Protein AF-A0A0N8PPB8-F1 (afdb_monomer_lite)

Structure (mmCIF, N/CA/C/O backbone):
data_AF-A0A0N8PPB8-F1
#
_entry.id   AF-A0A0N8PPB8-F1
#
loop_
_atom_site.group_PDB
_atom_site.id
_atom_site.type_symbol
_atom_site.label_atom_id
_atom_site.label_alt_id
_atom_site.label_comp_id
_atom_site.label_asym_id
_atom_site.label_entity_id
_atom_site.label_seq_id
_atom_site.pdbx_PDB_ins_code
_atom_site.Cartn_x
_atom_site.Cartn_y
_atom_site.Cartn_z
_atom_site.occupancy
_atom_site.B_iso_or_equiv
_atom_site.auth_seq_id
_atom_site.auth_comp_id
_atom_site.auth_asym_id
_atom_site.auth_atom_id
_atom_site.pdbx_PDB_model_num
ATOM 1 N N . MET A 1 1 ? 44.616 8.184 -69.958 1.00 41.69 1 MET A N 1
ATOM 2 C CA . MET A 1 1 ? 44.014 9.017 -68.896 1.00 41.69 1 MET A CA 1
ATOM 3 C C . MET A 1 1 ? 42.645 9.457 -69.378 1.00 41.69 1 MET A C 1
ATOM 5 O O . MET A 1 1 ? 42.555 10.331 -70.224 1.00 41.69 1 MET A O 1
ATOM 9 N N . THR A 1 2 ? 41.592 8.763 -68.961 1.00 47.31 2 THR A N 1
ATOM 10 C CA . THR A 1 2 ? 40.220 9.039 -69.406 1.00 47.31 2 THR A CA 1
ATOM 11 C C . THR A 1 2 ? 39.613 10.075 -68.468 1.00 47.31 2 THR A C 1
ATOM 13 O O . THR A 1 2 ? 39.282 9.760 -67.325 1.00 47.31 2 THR A O 1
ATOM 16 N N . GLU A 1 3 ? 39.510 11.322 -68.929 1.00 50.44 3 GLU A N 1
ATOM 17 C CA . GLU A 1 3 ? 38.803 12.381 -68.212 1.00 50.44 3 GLU A CA 1
ATOM 18 C C . GLU A 1 3 ? 37.335 11.981 -68.038 1.00 50.44 3 GLU A C 1
ATOM 20 O O . GLU A 1 3 ? 36.554 11.904 -68.989 1.00 50.44 3 GLU A O 1
ATOM 25 N N . VAL A 1 4 ? 36.954 11.678 -66.797 1.00 53.47 4 VAL A N 1
ATOM 26 C CA . VAL A 1 4 ? 35.558 11.433 -66.443 1.00 53.47 4 VAL A CA 1
ATOM 27 C C . VAL A 1 4 ? 34.839 12.771 -66.551 1.00 53.47 4 VAL A C 1
ATOM 29 O O . VAL A 1 4 ? 34.958 13.623 -65.672 1.00 53.47 4 VAL A O 1
ATOM 32 N N . SER A 1 5 ? 34.118 12.953 -67.654 1.00 53.16 5 SER A N 1
ATOM 33 C CA . SER A 1 5 ? 33.378 14.170 -67.969 1.00 53.16 5 SER A CA 1
ATOM 34 C C . SER A 1 5 ? 32.535 14.642 -66.767 1.00 53.16 5 SER A C 1
ATOM 36 O O . SER A 1 5 ? 31.771 13.853 -66.194 1.00 53.16 5 SER A O 1
ATOM 38 N N . PRO A 1 6 ? 32.643 15.925 -66.365 1.00 56.22 6 PRO A N 1
ATOM 39 C CA . PRO A 1 6 ? 32.133 16.430 -65.085 1.00 56.22 6 PRO A CA 1
ATOM 40 C C . PRO A 1 6 ? 30.621 16.230 -64.903 1.00 56.22 6 PRO A C 1
ATOM 42 O O . PRO A 1 6 ? 30.165 16.026 -63.781 1.00 56.22 6 PRO A O 1
ATOM 45 N N . LYS A 1 7 ? 29.853 16.169 -66.003 1.00 53.59 7 LYS A N 1
ATOM 46 C CA . LYS A 1 7 ? 28.409 15.875 -66.001 1.00 53.59 7 LYS A CA 1
ATOM 47 C C . LYS A 1 7 ? 28.055 14.475 -65.478 1.00 53.59 7 LYS A C 1
ATOM 49 O O . LYS A 1 7 ? 27.037 14.322 -64.818 1.00 53.59 7 LYS A O 1
ATOM 54 N N . ARG A 1 8 ? 28.876 13.444 -65.730 1.00 55.72 8 ARG A N 1
ATOM 55 C CA . ARG A 1 8 ? 28.605 12.068 -65.252 1.00 55.72 8 ARG A CA 1
ATOM 56 C C . ARG A 1 8 ? 28.865 11.898 -63.754 1.00 55.72 8 ARG A C 1
ATOM 58 O O . ARG A 1 8 ? 28.252 11.033 -63.129 1.00 55.72 8 ARG A O 1
ATOM 65 N N . ARG A 1 9 ? 29.759 12.709 -63.176 1.00 57.25 9 ARG A N 1
ATOM 66 C CA . ARG A 1 9 ? 30.005 12.737 -61.725 1.00 57.25 9 ARG A CA 1
ATOM 67 C C . ARG A 1 9 ? 28.832 13.368 -60.976 1.00 57.25 9 ARG A C 1
ATOM 69 O O . ARG A 1 9 ? 28.380 12.779 -60.002 1.00 57.25 9 ARG A O 1
ATOM 76 N N . THR A 1 10 ? 28.279 14.481 -61.459 1.00 59.25 10 THR A N 1
ATOM 77 C CA . THR A 1 10 ? 27.138 15.157 -60.815 1.00 59.25 10 THR A CA 1
ATOM 78 C C . THR A 1 10 ? 25.866 14.313 -60.803 1.00 59.25 10 THR A C 1
ATOM 80 O O . THR A 1 10 ? 25.218 14.236 -59.763 1.00 59.25 10 THR A O 1
ATOM 83 N N . THR A 1 11 ? 25.537 13.608 -61.892 1.00 62.34 11 THR A N 1
ATOM 84 C CA . THR A 1 11 ? 24.341 12.742 -61.925 1.00 62.34 11 THR A CA 1
ATOM 85 C C . THR A 1 11 ? 24.463 11.552 -60.970 1.00 62.34 11 THR A C 1
ATOM 87 O O . THR A 1 11 ? 23.503 11.209 -60.289 1.00 62.34 11 THR A O 1
ATOM 90 N N . ARG A 1 12 ? 25.653 10.943 -60.853 1.00 66.75 12 ARG A N 1
ATOM 91 C CA . ARG A 1 12 ? 25.890 9.856 -59.887 1.00 66.75 12 ARG A CA 1
ATOM 92 C C . ARG A 1 12 ? 25.762 10.343 -58.446 1.00 66.75 12 ARG A C 1
ATOM 94 O O . ARG A 1 12 ? 25.099 9.684 -57.655 1.00 66.75 12 ARG A O 1
ATOM 101 N N . THR A 1 13 ? 26.324 11.506 -58.117 1.00 71.62 13 THR A N 1
ATOM 102 C CA . THR A 1 13 ? 26.199 12.099 -56.777 1.00 71.62 13 THR A CA 1
ATOM 103 C C . THR A 1 13 ? 24.745 12.428 -56.431 1.00 71.62 13 THR A C 1
ATOM 105 O O . THR A 1 13 ? 24.314 12.159 -55.316 1.00 71.62 13 THR A O 1
ATOM 108 N N . GLN A 1 14 ? 23.958 12.933 -57.387 1.00 73.00 14 GLN A N 1
ATOM 109 C CA . GLN A 1 14 ? 22.525 13.187 -57.188 1.00 73.00 14 GLN A CA 1
ATOM 110 C C . GLN A 1 14 ? 21.739 11.898 -56.912 1.00 73.00 14 GLN A C 1
ATOM 112 O O . GLN A 1 14 ? 20.912 11.876 -56.006 1.00 73.00 14 GLN A O 1
ATOM 117 N N . ILE A 1 15 ? 22.038 10.808 -57.626 1.00 80.12 15 ILE A N 1
ATOM 118 C CA . ILE A 1 15 ? 21.413 9.498 -57.382 1.00 80.12 15 ILE A CA 1
ATOM 119 C C . ILE A 1 15 ? 21.767 8.976 -55.981 1.00 80.12 15 ILE A C 1
ATOM 121 O O . ILE A 1 15 ? 20.883 8.508 -55.268 1.00 80.12 15 ILE A O 1
ATOM 125 N N . TYR A 1 16 ? 23.025 9.112 -55.546 1.00 81.69 16 TYR A N 1
ATOM 126 C CA . TYR A 1 16 ? 23.428 8.740 -54.184 1.00 81.69 16 TYR A CA 1
ATOM 127 C C . TYR A 1 16 ? 22.687 9.546 -53.114 1.00 81.69 16 TYR A C 1
ATOM 129 O O . TYR A 1 16 ? 22.217 8.962 -52.143 1.00 81.69 16 TYR A O 1
ATOM 137 N N . ILE A 1 17 ? 22.532 10.860 -53.301 1.00 81.06 17 ILE A N 1
ATOM 138 C CA . ILE A 1 17 ? 21.793 11.718 -52.361 1.00 81.06 17 ILE A CA 1
ATOM 139 C C . ILE A 1 17 ? 20.329 11.276 -52.255 1.00 81.06 17 ILE A C 1
ATOM 141 O O . ILE A 1 17 ? 19.806 11.178 -51.148 1.00 81.06 17 ILE A O 1
ATOM 145 N N . VAL A 1 18 ? 19.680 10.955 -53.378 1.00 86.19 18 VAL A N 1
ATOM 146 C CA . VAL A 1 18 ? 18.285 10.482 -53.389 1.00 86.19 18 VAL A CA 1
ATOM 147 C C . VAL A 1 18 ? 18.142 9.137 -52.674 1.00 86.19 18 VAL A C 1
ATOM 149 O O . VAL A 1 18 ? 17.222 8.967 -51.878 1.00 86.19 18 VAL A O 1
ATOM 152 N N . ILE A 1 19 ? 19.063 8.198 -52.904 1.00 86.56 19 ILE A N 1
ATOM 153 C CA . ILE A 1 19 ? 19.051 6.888 -52.234 1.00 86.56 19 ILE A CA 1
ATOM 154 C C . ILE A 1 19 ? 19.265 7.046 -50.726 1.00 86.56 19 ILE A C 1
ATOM 156 O O . ILE A 1 19 ? 18.537 6.450 -49.937 1.00 86.56 19 ILE A O 1
ATOM 160 N N . VAL A 1 20 ? 20.227 7.874 -50.311 1.00 84.88 20 VAL A N 1
ATOM 161 C CA . VAL A 1 20 ? 20.491 8.141 -48.890 1.00 84.88 20 VAL A CA 1
ATOM 162 C C . VAL A 1 20 ? 19.288 8.820 -48.233 1.00 84.88 20 VAL A C 1
ATOM 164 O O . VAL A 1 20 ? 18.889 8.415 -47.145 1.00 84.88 20 VAL A O 1
ATOM 167 N N . ALA A 1 21 ? 18.653 9.785 -48.902 1.00 84.81 21 ALA A N 1
ATOM 168 C CA . ALA A 1 21 ? 17.437 10.423 -48.403 1.00 84.81 21 ALA A CA 1
ATOM 169 C C . ALA A 1 21 ? 16.285 9.416 -48.235 1.00 84.81 21 ALA A C 1
ATOM 171 O O . ALA A 1 21 ? 15.615 9.422 -47.205 1.00 84.81 21 ALA A O 1
ATOM 172 N N . LEU A 1 22 ? 16.093 8.507 -49.196 1.00 90.19 22 LEU A N 1
ATOM 173 C CA . LEU A 1 22 ? 15.103 7.430 -49.102 1.00 90.19 22 LEU A CA 1
ATOM 174 C C . LEU A 1 22 ? 15.379 6.480 -47.933 1.00 90.19 22 LEU A C 1
ATOM 176 O O . LEU A 1 22 ? 14.448 6.112 -47.221 1.00 90.19 22 LEU A O 1
ATOM 180 N N . LEU A 1 23 ? 16.642 6.114 -47.703 1.00 88.50 23 LEU A N 1
ATOM 181 C CA . LEU A 1 23 ? 17.029 5.265 -46.574 1.00 88.50 23 LEU A CA 1
ATOM 182 C C . LEU A 1 23 ? 16.793 5.956 -45.229 1.00 88.50 23 LEU A C 1
ATOM 184 O O . LEU A 1 23 ? 16.305 5.314 -44.304 1.00 88.50 23 LEU A O 1
ATOM 188 N N . ILE A 1 24 ? 17.081 7.257 -45.128 1.00 86.88 24 ILE A N 1
ATOM 189 C CA . ILE A 1 24 ? 16.794 8.043 -43.922 1.00 86.88 24 ILE A CA 1
ATOM 190 C C . ILE A 1 24 ? 15.286 8.075 -43.669 1.00 86.88 24 ILE A C 1
ATOM 192 O O . ILE A 1 24 ? 14.853 7.748 -42.570 1.00 86.88 24 ILE A O 1
ATOM 196 N N . VAL A 1 25 ? 14.475 8.381 -44.687 1.00 90.00 25 VAL A N 1
ATOM 197 C CA . VAL A 1 25 ? 13.007 8.402 -44.562 1.00 90.00 25 VAL A CA 1
ATOM 198 C C . VAL A 1 25 ? 12.463 7.029 -44.156 1.00 90.00 25 VAL A C 1
ATOM 200 O O . VAL A 1 25 ? 11.611 6.948 -43.272 1.00 90.00 25 VAL A O 1
ATOM 203 N N . ALA A 1 26 ? 12.978 5.946 -44.743 1.00 87.50 26 ALA A N 1
ATOM 204 C CA . ALA A 1 26 ? 12.589 4.585 -44.386 1.00 87.50 26 ALA A CA 1
ATOM 205 C C . ALA A 1 26 ? 12.983 4.229 -42.942 1.00 87.50 26 ALA A C 1
ATOM 207 O O . ALA A 1 26 ? 12.167 3.671 -42.209 1.00 87.50 26 ALA A O 1
ATOM 208 N N . ALA A 1 27 ? 14.190 4.595 -42.504 1.00 85.00 27 ALA A N 1
ATOM 209 C CA . ALA A 1 27 ? 14.655 4.368 -41.138 1.00 85.00 27 ALA A CA 1
ATOM 210 C C . ALA A 1 27 ? 13.830 5.165 -40.116 1.00 85.00 27 ALA A C 1
ATOM 212 O O . ALA A 1 27 ? 13.395 4.610 -39.109 1.00 85.00 27 ALA A O 1
ATOM 213 N N . THR A 1 28 ? 13.544 6.441 -40.388 1.00 84.62 28 THR A N 1
ATOM 214 C CA . THR A 1 28 ? 12.698 7.272 -39.520 1.00 84.62 28 THR A CA 1
ATOM 215 C C . THR A 1 28 ? 11.264 6.747 -39.468 1.00 84.62 28 THR A C 1
ATOM 217 O O . THR A 1 28 ? 10.683 6.664 -38.388 1.00 84.62 28 THR A O 1
ATOM 220 N N . GLY A 1 29 ? 10.708 6.326 -40.608 1.00 85.00 29 GLY A N 1
ATOM 221 C CA . GLY A 1 29 ? 9.392 5.691 -40.671 1.00 85.00 29 GLY A CA 1
ATOM 222 C C . GLY A 1 29 ? 9.332 4.392 -39.865 1.00 85.00 29 GLY A C 1
ATOM 223 O O . GLY A 1 29 ? 8.388 4.186 -39.104 1.00 85.00 29 GLY A O 1
ATOM 224 N N . TYR A 1 30 ? 10.364 3.551 -39.963 1.00 87.06 30 TYR A N 1
ATOM 225 C CA . TYR A 1 30 ? 10.473 2.314 -39.190 1.00 87.06 30 TYR A CA 1
ATOM 226 C C . TYR A 1 30 ? 10.541 2.581 -37.681 1.00 87.06 30 TYR A C 1
ATOM 228 O O . TYR A 1 30 ? 9.777 1.988 -36.922 1.00 87.06 30 TYR A O 1
ATOM 236 N N . VAL A 1 31 ? 11.387 3.521 -37.242 1.00 80.38 31 VAL A N 1
ATOM 237 C CA . VAL A 1 31 ? 11.492 3.914 -35.825 1.00 80.38 31 VAL A CA 1
ATOM 238 C C . VAL A 1 31 ? 10.162 4.457 -35.304 1.00 80.38 31 VAL A C 1
ATOM 240 O O . VAL A 1 31 ? 9.743 4.089 -34.210 1.00 80.38 31 VAL A O 1
ATOM 243 N N . TYR A 1 32 ? 9.459 5.274 -36.091 1.00 84.69 32 TYR A N 1
ATOM 244 C CA . TYR A 1 32 ? 8.149 5.800 -35.711 1.00 84.69 32 TYR A CA 1
ATOM 245 C C . TYR A 1 32 ? 7.107 4.689 -35.521 1.00 84.69 32 TYR A C 1
ATOM 247 O O . TYR A 1 32 ? 6.383 4.678 -34.525 1.00 84.69 32 TYR A O 1
ATOM 255 N N . VAL A 1 33 ? 7.040 3.730 -36.450 1.00 84.00 33 VAL A N 1
ATOM 256 C CA . VAL A 1 33 ? 6.127 2.582 -36.341 1.00 84.00 33 VAL A CA 1
ATOM 257 C C . VAL A 1 33 ? 6.490 1.715 -35.137 1.00 84.00 33 VAL A C 1
ATOM 259 O O . VAL A 1 33 ? 5.599 1.362 -34.367 1.00 84.00 33 VAL A O 1
ATOM 262 N N . TYR A 1 34 ? 7.779 1.442 -34.925 1.00 79.00 34 TYR A N 1
ATOM 263 C CA . TYR A 1 34 ? 8.271 0.677 -33.781 1.00 79.00 34 TYR A CA 1
ATOM 264 C C . TYR A 1 34 ? 7.926 1.352 -32.448 1.00 79.00 34 TYR A C 1
ATOM 266 O O . TYR A 1 34 ? 7.359 0.710 -31.568 1.00 79.00 34 TYR A O 1
ATOM 274 N N . MET A 1 35 ? 8.170 2.660 -32.313 1.00 70.38 35 MET A N 1
ATOM 275 C CA . MET A 1 35 ? 7.799 3.430 -31.120 1.00 70.38 35 MET A CA 1
ATOM 276 C C . MET A 1 35 ? 6.290 3.447 -30.894 1.00 70.38 35 MET A C 1
ATOM 278 O O . MET A 1 35 ? 5.835 3.293 -29.765 1.00 70.38 35 MET A O 1
ATOM 282 N N . ARG A 1 36 ? 5.489 3.590 -31.955 1.00 74.00 36 ARG A N 1
ATOM 283 C CA . ARG A 1 36 ? 4.025 3.561 -31.849 1.00 74.00 36 ARG A CA 1
ATOM 284 C C . ARG A 1 36 ? 3.514 2.186 -31.435 1.00 74.00 36 ARG A C 1
ATOM 286 O O . ARG A 1 36 ? 2.536 2.102 -30.697 1.00 74.00 36 ARG A O 1
ATOM 293 N N . GLN A 1 37 ? 4.143 1.119 -31.916 1.00 67.44 37 GLN A N 1
ATOM 294 C CA . GLN A 1 37 ? 3.798 -0.240 -31.533 1.00 67.44 37 GLN A CA 1
ATOM 295 C C . GLN A 1 37 ? 4.217 -0.502 -30.087 1.00 67.44 37 GLN A C 1
ATOM 297 O O . GLN A 1 37 ? 3.368 -0.915 -29.318 1.00 67.44 37 GLN A O 1
ATOM 302 N N . ALA A 1 38 ? 5.430 -0.124 -29.679 1.00 59.41 38 ALA A N 1
ATOM 303 C CA . ALA A 1 38 ? 5.887 -0.197 -28.291 1.00 59.41 38 ALA A CA 1
ATOM 304 C C . ALA A 1 38 ? 5.001 0.614 -27.333 1.00 59.41 38 ALA A C 1
ATOM 306 O O . ALA A 1 38 ? 4.644 0.108 -26.281 1.00 59.41 38 ALA A O 1
ATOM 307 N N . ALA A 1 39 ? 4.570 1.820 -27.713 1.00 56.38 39 ALA A N 1
ATOM 308 C CA . ALA A 1 39 ? 3.637 2.623 -26.924 1.00 56.38 39 ALA A CA 1
ATOM 309 C C . ALA A 1 39 ? 2.246 1.981 -26.838 1.00 56.38 39 ALA A C 1
ATOM 311 O O . ALA A 1 39 ? 1.596 2.071 -25.808 1.00 56.38 39 ALA A O 1
ATOM 312 N N . ARG A 1 40 ? 1.783 1.303 -27.896 1.00 58.09 40 ARG A N 1
ATOM 313 C CA . ARG A 1 40 ? 0.528 0.535 -27.870 1.00 58.09 40 ARG A CA 1
ATOM 314 C C . ARG A 1 40 ? 0.645 -0.747 -27.060 1.00 58.09 40 ARG A C 1
ATOM 316 O O . ARG A 1 40 ? -0.326 -1.110 -26.418 1.00 58.09 40 ARG A O 1
ATOM 323 N N . THR A 1 41 ? 1.794 -1.414 -27.078 1.00 55.22 41 THR A N 1
ATOM 324 C CA . THR A 1 41 ? 2.053 -2.597 -26.253 1.00 55.22 41 THR A CA 1
ATOM 325 C C . THR A 1 41 ? 2.223 -2.200 -24.794 1.00 55.22 41 THR A C 1
ATOM 327 O O . THR A 1 41 ? 1.652 -2.853 -23.944 1.00 55.22 41 THR A O 1
ATOM 330 N N . ALA A 1 42 ? 2.914 -1.097 -24.497 1.00 49.50 42 ALA A N 1
ATOM 331 C CA . ALA A 1 42 ? 2.965 -0.501 -23.165 1.00 49.50 42 ALA A CA 1
ATOM 332 C C . ALA A 1 42 ? 1.578 -0.032 -22.716 1.00 49.50 42 ALA A C 1
ATOM 334 O O . ALA A 1 42 ? 1.240 -0.196 -21.556 1.00 49.50 42 ALA A O 1
ATOM 335 N N . ALA A 1 43 ? 0.752 0.468 -23.644 1.00 49.12 43 ALA A N 1
ATOM 336 C CA . ALA A 1 43 ? -0.611 0.856 -23.324 1.00 49.12 43 ALA A CA 1
ATOM 337 C C . ALA A 1 43 ? -1.547 -0.341 -23.082 1.00 49.12 43 ALA A C 1
ATOM 339 O O . ALA A 1 43 ? -2.422 -0.298 -22.225 1.00 49.12 43 ALA A O 1
ATOM 340 N N . ALA A 1 44 ? -1.364 -1.418 -23.845 1.00 49.28 44 ALA A N 1
ATOM 341 C CA . ALA A 1 44 ? -2.084 -2.675 -23.671 1.00 49.28 44 ALA A CA 1
ATOM 342 C C . ALA A 1 44 ? -1.582 -3.469 -22.452 1.00 49.28 44 ALA A C 1
ATOM 344 O O . ALA A 1 44 ? -2.352 -4.214 -21.859 1.00 49.28 44 ALA A O 1
ATOM 345 N N . ASN A 1 45 ? -0.320 -3.264 -22.072 1.00 47.78 45 ASN A N 1
ATOM 346 C CA . ASN A 1 45 ? 0.330 -3.802 -20.883 1.00 47.78 45 ASN A CA 1
ATOM 347 C C . ASN A 1 45 ? 0.436 -2.743 -19.773 1.00 47.78 45 ASN A C 1
ATOM 349 O O . ASN A 1 45 ? 1.353 -2.846 -18.961 1.00 47.78 45 ASN A O 1
ATOM 353 N N . HIS A 1 46 ? -0.440 -1.726 -19.734 1.00 48.78 46 HIS A N 1
ATOM 354 C CA . HIS A 1 46 ? -0.577 -0.871 -18.553 1.00 48.78 46 HIS A CA 1
ATOM 355 C C . HIS A 1 46 ? -1.051 -1.777 -17.409 1.00 48.78 46 HIS A C 1
ATOM 357 O O . HIS A 1 46 ? -2.248 -1.923 -17.167 1.00 48.78 46 HIS A O 1
ATOM 363 N N . GLN A 1 47 ? -0.109 -2.448 -16.748 1.00 54.53 47 GLN A N 1
ATOM 364 C CA . GLN A 1 47 ? -0.271 -2.886 -15.376 1.00 54.53 47 GLN A CA 1
ATOM 365 C C . GLN A 1 47 ? -0.612 -1.603 -14.627 1.00 54.53 47 GLN A C 1
ATOM 367 O O . GLN A 1 47 ? 0.188 -0.667 -14.619 1.00 54.53 47 GLN A O 1
ATOM 372 N N . GLN A 1 48 ? -1.859 -1.496 -14.164 1.00 66.62 48 GLN A N 1
ATOM 373 C CA . GLN A 1 48 ? -2.279 -0.377 -13.330 1.00 66.62 48 GLN A CA 1
ATOM 374 C C . GLN A 1 48 ? -1.281 -0.311 -12.184 1.00 66.62 48 GLN A C 1
ATOM 376 O O . GLN A 1 48 ? -1.149 -1.304 -11.482 1.00 66.62 48 GLN A O 1
ATOM 381 N N . THR A 1 49 ? -0.557 0.794 -12.014 1.00 82.31 49 THR A N 1
ATOM 382 C CA . THR A 1 49 ? 0.286 0.932 -10.822 1.00 82.31 49 THR A CA 1
ATOM 383 C C . THR A 1 49 ? -0.611 1.101 -9.604 1.00 82.31 49 THR A C 1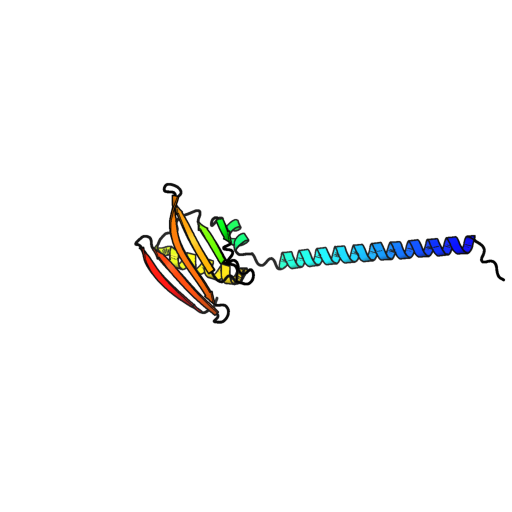
ATOM 385 O O . THR A 1 49 ? -1.771 1.530 -9.717 1.00 82.31 49 THR A O 1
ATOM 388 N N . PHE A 1 50 ? -0.106 0.798 -8.413 1.00 88.06 50 PHE A N 1
ATOM 389 C CA . PHE A 1 50 ? -0.898 1.007 -7.203 1.00 88.06 50 PHE A CA 1
ATOM 390 C C . PHE A 1 50 ? -1.242 2.488 -6.994 1.00 88.06 50 PHE A C 1
ATOM 392 O O . PHE A 1 50 ? -2.358 2.807 -6.576 1.00 88.06 50 PHE A O 1
ATOM 399 N N . ASP A 1 51 ? -0.347 3.402 -7.377 1.00 86.69 51 ASP A N 1
ATOM 400 C CA . ASP A 1 51 ? -0.635 4.842 -7.396 1.00 86.69 51 ASP A CA 1
ATOM 401 C C . ASP A 1 51 ? -1.806 5.185 -8.335 1.00 86.69 51 ASP A C 1
ATOM 403 O O . ASP A 1 51 ? -2.763 5.858 -7.937 1.00 86.69 51 ASP A O 1
ATOM 407 N N . GLU A 1 52 ? -1.815 4.642 -9.557 1.00 85.56 52 GLU A N 1
ATOM 408 C CA . GLU A 1 52 ? -2.920 4.843 -10.499 1.00 85.56 52 GLU A CA 1
ATOM 409 C C . GLU A 1 52 ? -4.241 4.277 -9.955 1.00 85.56 52 GLU A C 1
ATOM 411 O O . GLU A 1 52 ? -5.297 4.911 -10.087 1.00 85.56 52 GLU A O 1
ATOM 416 N N . TYR A 1 53 ? -4.198 3.125 -9.280 1.00 88.62 53 TYR A N 1
ATOM 417 C CA . TYR A 1 53 ? -5.359 2.540 -8.614 1.00 88.62 53 TYR A CA 1
ATOM 418 C C . TYR A 1 53 ? -5.907 3.458 -7.512 1.00 88.62 53 TYR A C 1
ATOM 420 O O . TYR A 1 53 ? -7.115 3.731 -7.482 1.00 88.62 53 TYR A O 1
ATOM 428 N N . VAL A 1 54 ? -5.036 3.980 -6.644 1.00 89.94 54 VAL A N 1
ATOM 429 C CA . VAL A 1 54 ? -5.389 4.903 -5.553 1.00 89.94 54 VAL A CA 1
ATOM 430 C C . VAL A 1 54 ? -6.019 6.187 -6.092 1.00 89.94 54 VAL A C 1
ATOM 432 O O . VAL A 1 54 ? -7.050 6.631 -5.566 1.00 89.94 54 VAL A O 1
ATOM 435 N N . LEU A 1 55 ? -5.444 6.760 -7.152 1.00 87.81 55 LEU A N 1
ATOM 436 C CA . LEU A 1 55 ? -5.938 7.973 -7.805 1.00 87.81 55 LEU A CA 1
ATOM 437 C C . LEU A 1 55 ? -7.298 7.746 -8.475 1.00 87.81 55 LEU A C 1
ATOM 439 O O . LEU A 1 55 ? -8.234 8.522 -8.256 1.00 87.81 55 LEU A O 1
ATOM 443 N N . THR A 1 56 ? -7.437 6.659 -9.235 1.00 88.56 56 THR A N 1
ATOM 444 C CA . THR A 1 56 ? -8.668 6.319 -9.966 1.00 88.56 56 THR A CA 1
ATOM 445 C C . THR A 1 56 ? -9.840 6.088 -9.015 1.00 88.56 56 THR A C 1
ATOM 447 O O . THR A 1 56 ? -10.942 6.597 -9.241 1.00 88.56 56 THR A O 1
ATOM 450 N N . HIS A 1 57 ? -9.599 5.394 -7.900 1.00 88.88 57 HIS A N 1
ATOM 451 C CA . HIS A 1 57 ? -10.622 5.091 -6.894 1.00 88.88 57 HIS A CA 1
ATOM 452 C C . HIS A 1 57 ? -10.786 6.194 -5.839 1.00 88.88 57 HIS A C 1
ATOM 454 O O . HIS A 1 57 ? -11.639 6.082 -4.956 1.00 88.88 57 HIS A O 1
ATOM 460 N N . LYS A 1 58 ? -10.015 7.288 -5.939 1.00 89.44 58 LYS A N 1
ATOM 461 C CA . LYS A 1 58 ? -10.051 8.437 -5.018 1.00 89.44 58 LYS A CA 1
ATOM 462 C C . LYS A 1 58 ? -9.903 8.018 -3.552 1.00 89.44 58 LYS A C 1
ATOM 464 O O . LYS A 1 58 ? -10.572 8.566 -2.671 1.00 89.44 58 LYS A O 1
ATOM 469 N N . LEU A 1 59 ? -9.038 7.039 -3.288 1.00 91.50 59 LEU A N 1
ATOM 470 C CA . LEU A 1 59 ? -8.837 6.501 -1.940 1.00 91.50 59 LEU A CA 1
ATOM 471 C C . LEU A 1 59 ? -8.143 7.528 -1.044 1.00 91.50 59 LEU A C 1
ATOM 473 O O . LEU A 1 59 ? -8.515 7.706 0.119 1.00 91.50 59 LEU A O 1
ATOM 477 N N . GLY A 1 60 ? -7.206 8.285 -1.612 1.00 91.81 60 GLY A N 1
ATOM 478 C CA . GLY A 1 60 ? -6.547 9.389 -0.938 1.00 91.81 60 GLY A CA 1
ATOM 479 C C . GLY A 1 60 ? -5.229 9.768 -1.577 1.00 91.81 60 GLY A C 1
ATOM 480 O O . GLY A 1 60 ? -5.169 9.940 -2.791 1.00 91.81 60 GLY A O 1
ATOM 481 N N . LYS A 1 61 ? -4.208 9.976 -0.749 1.00 91.69 61 LYS A N 1
ATOM 482 C CA . LYS A 1 61 ? -2.873 10.383 -1.185 1.00 91.69 61 LYS A CA 1
ATOM 483 C C . LYS A 1 61 ? -1.878 9.288 -0.860 1.00 91.69 61 LYS A C 1
ATOM 485 O O . LYS A 1 61 ? -1.831 8.846 0.286 1.00 91.69 61 LYS A O 1
ATOM 490 N N . LEU A 1 62 ? -1.088 8.905 -1.849 1.00 90.44 62 LEU A N 1
ATOM 491 C CA . LEU A 1 62 ? 0.036 8.004 -1.676 1.00 90.44 62 LEU A CA 1
ATOM 492 C C . LEU A 1 62 ? 1.311 8.834 -1.489 1.00 90.44 62 LEU A C 1
ATOM 494 O O . LEU A 1 62 ? 1.495 9.854 -2.154 1.00 90.44 62 LEU A O 1
ATOM 498 N N . ALA A 1 63 ? 2.153 8.438 -0.544 1.00 89.06 63 ALA A N 1
ATOM 499 C CA . ALA A 1 63 ? 3.469 9.022 -0.333 1.00 89.06 63 ALA A CA 1
ATOM 500 C C . ALA A 1 63 ? 4.502 7.901 -0.282 1.00 89.06 63 ALA A C 1
ATOM 502 O O . ALA A 1 63 ? 4.344 6.952 0.484 1.00 89.06 63 ALA A O 1
ATOM 503 N N . GLU A 1 64 ? 5.538 8.013 -1.102 1.00 85.31 64 GLU A N 1
ATOM 504 C CA . GLU A 1 64 ? 6.661 7.081 -1.103 1.00 85.31 64 GLU A CA 1
ATOM 505 C C . GLU A 1 64 ? 7.529 7.283 0.136 1.00 85.31 64 GLU A C 1
ATOM 507 O O . GLU A 1 64 ? 7.837 8.413 0.528 1.00 85.31 64 GLU A O 1
ATOM 512 N N . ILE A 1 65 ? 7.899 6.172 0.762 1.00 77.19 65 ILE A N 1
ATOM 513 C CA . ILE A 1 65 ? 8.890 6.118 1.824 1.00 77.19 65 ILE A CA 1
ATOM 514 C C . ILE A 1 65 ? 10.198 5.707 1.163 1.00 77.19 65 ILE A C 1
ATOM 516 O O . ILE A 1 65 ? 10.407 4.535 0.859 1.00 77.19 65 ILE A O 1
ATOM 520 N N . ASP A 1 66 ? 11.081 6.677 0.957 1.00 67.25 66 ASP A N 1
ATOM 521 C CA . ASP A 1 66 ? 12.456 6.378 0.578 1.00 67.25 66 ASP A CA 1
ATOM 522 C C . ASP A 1 66 ? 13.163 5.755 1.791 1.00 67.25 66 ASP A C 1
ATOM 524 O O . ASP A 1 66 ? 13.365 6.411 2.819 1.00 67.25 66 ASP A O 1
ATOM 528 N N . THR A 1 67 ? 13.510 4.471 1.700 1.00 60.06 67 THR A N 1
ATOM 529 C CA . THR A 1 67 ? 14.273 3.769 2.745 1.00 60.06 67 THR A CA 1
ATOM 530 C C . THR A 1 67 ? 15.754 4.172 2.749 1.00 60.06 67 THR A C 1
ATOM 532 O O . THR A 1 67 ? 16.514 3.728 3.610 1.00 60.06 67 THR A O 1
ATOM 535 N N . GLY A 1 68 ? 16.185 5.041 1.826 1.00 49.28 68 GLY A N 1
ATOM 536 C CA . GLY A 1 68 ? 17.523 5.628 1.769 1.00 49.28 68 GLY A CA 1
ATOM 537 C C . GLY A 1 68 ? 18.591 4.718 1.160 1.00 49.28 68 GLY A C 1
ATOM 538 O O . GLY A 1 68 ? 19.747 5.129 1.052 1.00 49.28 68 GLY A O 1
ATOM 539 N N . THR A 1 69 ? 18.238 3.495 0.756 1.00 52.38 69 THR A N 1
ATOM 540 C CA . THR A 1 69 ? 19.171 2.507 0.187 1.00 52.38 69 THR A CA 1
ATOM 541 C C . THR A 1 69 ? 19.111 2.438 -1.340 1.00 52.38 69 THR A C 1
ATOM 543 O O . THR A 1 69 ? 20.047 1.926 -1.952 1.00 52.38 69 THR A O 1
ATOM 546 N N . GLY A 1 70 ? 18.042 2.956 -1.966 1.00 46.97 70 GLY A N 1
ATOM 547 C CA . GLY A 1 70 ? 17.826 2.947 -3.422 1.00 46.97 70 GLY A CA 1
ATOM 548 C C . GLY A 1 70 ? 17.678 1.552 -4.051 1.00 46.97 70 GLY A C 1
ATOM 549 O O . GLY A 1 70 ? 17.655 1.440 -5.275 1.00 46.97 70 GLY A O 1
ATOM 550 N N . ILE A 1 71 ? 17.634 0.499 -3.228 1.00 44.69 71 ILE A N 1
ATOM 551 C CA . ILE A 1 71 ? 17.61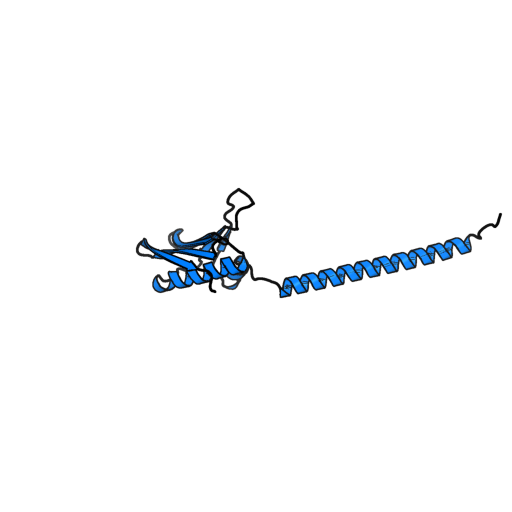1 -0.917 -3.636 1.00 44.69 71 ILE A CA 1
ATOM 552 C C . ILE A 1 71 ? 16.424 -1.655 -2.992 1.00 44.69 71 ILE A C 1
ATOM 554 O O . ILE A 1 71 ? 16.048 -2.729 -3.458 1.00 44.69 71 ILE A O 1
ATOM 558 N N . ASP A 1 72 ? 15.817 -1.091 -1.945 1.00 52.31 72 ASP A N 1
ATOM 559 C CA . ASP A 1 72 ? 14.689 -1.724 -1.269 1.00 52.31 72 ASP A CA 1
ATOM 560 C C . ASP A 1 72 ? 13.375 -1.570 -2.049 1.00 52.31 72 ASP A C 1
ATOM 562 O O . ASP A 1 72 ? 13.172 -0.581 -2.759 1.00 52.31 72 ASP A O 1
ATOM 566 N N . PRO A 1 73 ? 12.465 -2.547 -1.901 1.00 56.94 73 PRO A N 1
ATOM 567 C CA . PRO A 1 73 ? 11.147 -2.513 -2.516 1.00 56.94 73 PRO A CA 1
ATOM 568 C C . PRO A 1 73 ? 10.372 -1.259 -2.109 1.00 56.94 73 PRO A C 1
ATOM 570 O O . PRO A 1 73 ? 10.434 -0.811 -0.957 1.00 56.94 73 PRO A O 1
ATOM 573 N N . MET A 1 74 ? 9.613 -0.719 -3.070 1.00 68.75 74 MET A N 1
ATOM 574 C CA . MET A 1 74 ? 8.804 0.478 -2.862 1.00 68.75 74 MET A CA 1
ATOM 575 C C . MET A 1 74 ? 7.955 0.297 -1.603 1.00 68.75 74 MET A C 1
ATOM 577 O O . MET A 1 74 ? 7.331 -0.746 -1.367 1.00 68.75 74 MET A O 1
ATOM 581 N N . SER A 1 75 ? 7.989 1.309 -0.748 1.00 83.94 75 SER A N 1
ATOM 582 C CA . SER A 1 75 ? 7.225 1.355 0.488 1.00 83.94 75 SER A CA 1
ATOM 583 C C . SER A 1 75 ? 6.337 2.583 0.427 1.00 83.94 75 SER A C 1
ATOM 585 O O . SER A 1 75 ? 6.821 3.680 0.149 1.00 83.94 75 SER A O 1
ATOM 587 N N . TYR A 1 76 ? 5.042 2.421 0.676 1.00 89.25 76 TYR A N 1
ATOM 588 C CA . TYR A 1 76 ? 4.089 3.522 0.570 1.00 89.25 76 TYR A CA 1
ATOM 589 C C . TYR A 1 76 ? 3.348 3.783 1.874 1.00 89.25 76 TYR A C 1
ATOM 591 O O . TYR A 1 76 ? 2.981 2.872 2.616 1.00 89.25 76 TYR A O 1
ATOM 599 N N . ILE A 1 77 ? 3.045 5.059 2.102 1.00 92.62 77 ILE A N 1
ATOM 600 C CA . ILE A 1 77 ? 2.032 5.507 3.052 1.00 92.62 77 ILE A CA 1
ATOM 601 C C . ILE A 1 77 ? 0.810 5.955 2.259 1.00 92.62 77 ILE A C 1
ATOM 603 O O . ILE A 1 77 ? 0.836 6.977 1.572 1.00 92.62 77 ILE A O 1
ATOM 607 N N . LEU A 1 78 ? -0.291 5.224 2.395 1.00 94.88 78 LEU A N 1
ATOM 608 C CA . LEU A 1 78 ? -1.597 5.626 1.896 1.00 94.88 78 LEU A CA 1
ATOM 609 C C . LEU A 1 78 ? -2.341 6.412 2.977 1.00 94.88 78 LEU A C 1
ATOM 611 O O . LEU A 1 78 ? -2.806 5.862 3.975 1.00 94.88 78 LEU A O 1
ATOM 615 N N . THR A 1 79 ? -2.509 7.711 2.748 1.00 96.06 79 THR A N 1
ATOM 616 C CA . THR A 1 79 ? -3.371 8.570 3.560 1.00 96.06 79 THR A CA 1
ATOM 617 C C . THR A 1 79 ? -4.777 8.608 2.979 1.00 96.06 79 THR A C 1
ATOM 619 O O . THR A 1 79 ? -5.006 9.220 1.936 1.00 96.06 79 THR A O 1
ATOM 622 N N . LEU A 1 80 ? -5.731 7.992 3.670 1.00 95.50 80 LEU A N 1
ATOM 623 C CA . LEU A 1 80 ? -7.124 7.903 3.250 1.00 95.50 80 LEU A CA 1
ATOM 624 C C . LEU A 1 80 ? -7.855 9.242 3.363 1.00 95.50 80 LEU A C 1
ATOM 626 O O . LEU A 1 80 ? -7.719 9.977 4.342 1.00 95.50 80 LEU A O 1
ATOM 630 N N . THR A 1 81 ? -8.725 9.506 2.389 1.00 91.12 81 THR A N 1
ATOM 631 C CA . THR A 1 81 ? -9.618 10.679 2.396 1.00 91.12 81 THR A CA 1
ATOM 632 C C . THR A 1 81 ? -10.799 10.501 3.351 1.00 91.12 81 THR A C 1
ATOM 634 O O . THR A 1 81 ? -11.365 11.478 3.840 1.00 91.12 81 THR A O 1
ATOM 637 N N . LYS A 1 82 ? -11.211 9.254 3.599 1.00 91.50 82 LYS A N 1
ATOM 638 C CA . LYS A 1 82 ? -12.376 8.907 4.419 1.00 91.50 82 LYS A CA 1
ATOM 639 C C . LYS A 1 82 ? -11.997 7.868 5.465 1.00 91.50 82 LYS A C 1
ATOM 641 O O . LYS A 1 82 ? -11.141 7.023 5.223 1.00 91.50 82 LYS A O 1
ATOM 646 N N . SER A 1 83 ? -12.674 7.926 6.609 1.00 91.75 83 SER A N 1
ATOM 647 C CA . SER A 1 83 ? -12.550 6.896 7.638 1.00 91.75 83 SER A CA 1
ATOM 648 C C . SER A 1 83 ? -13.152 5.577 7.153 1.00 91.75 83 SER A C 1
ATOM 650 O O . SER A 1 83 ? -14.174 5.577 6.462 1.00 91.75 83 SER A O 1
ATOM 652 N N . VAL A 1 84 ? -12.538 4.466 7.555 1.00 93.56 84 VAL A N 1
ATOM 653 C CA . VAL A 1 84 ? -13.022 3.111 7.279 1.00 93.56 84 VAL A CA 1
ATOM 654 C C . VAL A 1 84 ? -13.689 2.558 8.545 1.00 93.56 84 VAL A C 1
ATOM 656 O O . VAL A 1 84 ? -13.039 2.531 9.603 1.00 93.56 84 VAL A O 1
ATOM 659 N N . PRO A 1 85 ? -14.961 2.118 8.468 1.00 94.56 85 PRO A N 1
ATOM 660 C CA . PRO A 1 85 ? -15.652 1.469 9.578 1.00 94.56 85 PRO A CA 1
ATOM 661 C C . PRO A 1 85 ? -14.887 0.248 10.090 1.00 94.56 85 PRO A C 1
ATOM 663 O O . PRO A 1 85 ? -14.371 -0.533 9.293 1.00 94.56 85 PRO A O 1
ATOM 666 N N . ASP A 1 86 ? -14.840 0.054 11.409 1.00 93.56 86 ASP A N 1
ATOM 667 C CA . ASP A 1 86 ? -14.055 -1.017 12.041 1.00 93.56 86 ASP A CA 1
ATOM 668 C C . ASP A 1 86 ? -14.387 -2.407 11.475 1.00 93.56 86 ASP A C 1
ATOM 670 O O . ASP A 1 86 ? -13.479 -3.169 11.164 1.00 93.56 86 ASP A O 1
ATOM 674 N N . ASN A 1 87 ? -15.664 -2.704 11.222 1.00 93.69 87 ASN A N 1
ATOM 675 C CA . ASN A 1 87 ? -16.101 -3.980 10.641 1.00 93.69 87 ASN A CA 1
ATOM 676 C C . ASN A 1 87 ? -15.619 -4.230 9.198 1.00 93.69 87 ASN A C 1
ATOM 678 O O . ASN A 1 87 ? -15.730 -5.352 8.715 1.00 93.69 87 ASN A O 1
ATOM 682 N N . GLN A 1 88 ? -15.115 -3.208 8.504 1.00 95.38 88 GLN A N 1
ATOM 683 C CA . GLN A 1 88 ? -14.628 -3.295 7.124 1.00 95.38 88 GLN A CA 1
ATOM 684 C C . GLN A 1 88 ? -13.108 -3.150 7.019 1.00 95.38 88 GLN A C 1
ATOM 686 O O . GLN A 1 88 ? -12.552 -3.445 5.965 1.00 95.38 88 GLN A O 1
ATOM 691 N N . ARG A 1 89 ? -12.417 -2.722 8.086 1.00 94.69 89 ARG A N 1
ATOM 692 C CA . ARG A 1 89 ? -10.979 -2.409 8.035 1.00 94.69 89 ARG A CA 1
ATOM 693 C C . ARG A 1 89 ? -10.123 -3.574 7.576 1.00 94.69 89 ARG A C 1
ATOM 695 O O . ARG A 1 89 ? -9.257 -3.368 6.739 1.00 94.69 89 ARG A O 1
ATOM 702 N N . ALA A 1 90 ? -10.380 -4.771 8.097 1.00 94.56 90 ALA A N 1
ATOM 703 C CA . ALA A 1 90 ? -9.607 -5.954 7.739 1.00 94.56 90 ALA A CA 1
ATOM 704 C C . ALA A 1 90 ? -9.742 -6.291 6.249 1.00 94.56 90 ALA A C 1
ATOM 706 O O . ALA A 1 90 ? -8.735 -6.375 5.554 1.00 94.56 90 ALA A O 1
ATOM 707 N N . ALA A 1 91 ? -10.974 -6.396 5.743 1.00 95.00 91 ALA A N 1
ATOM 708 C CA . ALA A 1 91 ? -11.226 -6.687 4.332 1.00 95.00 91 ALA A CA 1
ATOM 709 C C . ALA A 1 91 ? -10.668 -5.592 3.408 1.00 95.00 91 ALA A C 1
ATOM 711 O O . ALA A 1 91 ? -10.022 -5.895 2.413 1.00 95.00 91 ALA A O 1
ATOM 712 N N . PHE A 1 92 ? -10.864 -4.322 3.773 1.00 95.50 92 PHE A N 1
ATOM 713 C CA . PHE A 1 92 ? -10.349 -3.181 3.019 1.00 95.50 92 PHE A CA 1
ATOM 714 C C . PHE A 1 92 ? -8.819 -3.171 2.947 1.00 95.50 92 PHE A C 1
ATOM 716 O O . PHE A 1 92 ? -8.248 -2.985 1.878 1.00 95.50 92 PHE A O 1
ATOM 723 N N . ALA A 1 93 ? -8.149 -3.370 4.083 1.00 95.69 93 ALA A N 1
ATOM 724 C CA . ALA A 1 93 ? -6.694 -3.368 4.138 1.00 95.69 93 ALA A CA 1
ATOM 725 C C . A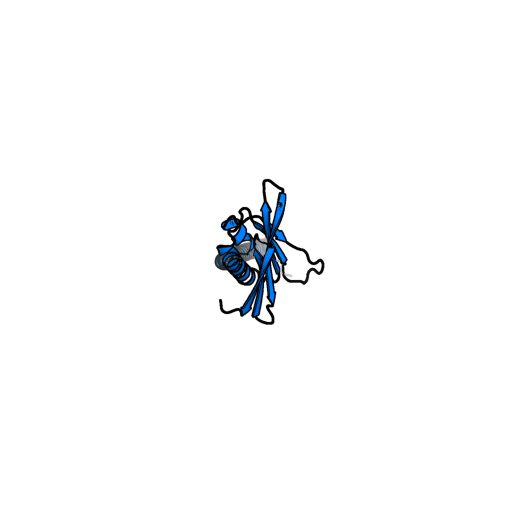LA A 1 93 ? -6.086 -4.583 3.423 1.00 95.69 93 ALA A C 1
ATOM 727 O O . ALA A 1 93 ? -5.043 -4.450 2.794 1.00 95.69 93 ALA A O 1
ATOM 728 N N . THR A 1 94 ? -6.762 -5.733 3.475 1.00 95.19 94 THR A N 1
ATOM 729 C CA . THR A 1 94 ? -6.350 -6.948 2.760 1.00 95.19 94 THR A CA 1
ATOM 730 C C . THR A 1 94 ? -6.437 -6.753 1.244 1.00 95.19 94 THR A C 1
ATOM 732 O O . THR A 1 94 ? -5.435 -6.952 0.567 1.00 95.19 94 THR A O 1
ATOM 735 N N . ASP A 1 95 ? -7.568 -6.256 0.718 1.00 94.75 95 ASP A N 1
ATOM 736 C CA . ASP A 1 95 ? -7.727 -5.969 -0.724 1.00 94.75 95 ASP A CA 1
ATOM 737 C C . ASP A 1 95 ? -6.669 -4.976 -1.229 1.00 94.75 95 ASP A C 1
ATOM 739 O O . ASP A 1 95 ? -6.075 -5.181 -2.284 1.00 94.75 95 ASP A O 1
ATOM 743 N N . LEU A 1 96 ? -6.375 -3.922 -0.461 1.00 94.62 96 LEU A N 1
ATOM 744 C CA . LEU A 1 96 ? -5.332 -2.971 -0.847 1.00 94.62 96 LEU A CA 1
ATOM 745 C C . LEU A 1 96 ? -3.932 -3.573 -0.828 1.00 94.62 96 LEU A C 1
ATOM 747 O O . LEU A 1 96 ? -3.141 -3.265 -1.713 1.00 94.62 96 LEU A O 1
ATOM 751 N N . ALA A 1 97 ? -3.625 -4.406 0.162 1.00 93.81 97 ALA A N 1
ATOM 752 C CA . ALA A 1 97 ? -2.331 -5.061 0.245 1.00 93.81 97 ALA A CA 1
ATOM 753 C C . ALA A 1 97 ? -2.127 -6.070 -0.896 1.00 93.81 97 ALA A C 1
ATOM 755 O O . ALA A 1 97 ? -1.043 -6.101 -1.473 1.00 93.81 97 ALA A O 1
ATOM 756 N N . HIS A 1 98 ? -3.166 -6.832 -1.268 1.00 93.12 98 HIS A N 1
ATOM 757 C CA . HIS A 1 98 ? -3.138 -7.712 -2.445 1.00 93.12 98 HIS A CA 1
ATOM 758 C C . HIS A 1 98 ? -2.867 -6.903 -3.712 1.00 93.12 98 HIS A C 1
ATOM 760 O O . HIS A 1 98 ? -1.873 -7.144 -4.383 1.00 93.12 98 HIS A O 1
ATOM 766 N N . ARG A 1 99 ? -3.656 -5.855 -3.976 1.00 91.50 99 ARG A N 1
ATOM 767 C CA . ARG A 1 99 ? -3.460 -4.994 -5.156 1.00 91.50 99 ARG A CA 1
ATOM 768 C C . ARG A 1 99 ? -2.084 -4.354 -5.204 1.00 91.50 99 ARG A C 1
ATOM 770 O O . ARG A 1 99 ? -1.515 -4.213 -6.276 1.00 91.50 99 ARG A O 1
ATOM 777 N N . TYR A 1 100 ? -1.554 -3.942 -4.057 1.00 90.94 100 TYR A N 1
ATOM 778 C CA . TYR A 1 100 ? -0.227 -3.348 -4.012 1.00 90.94 100 TYR A CA 1
ATOM 779 C C . TYR A 1 100 ? 0.868 -4.356 -4.381 1.00 90.94 100 TYR A C 1
ATOM 781 O O . TYR A 1 100 ? 1.772 -4.036 -5.155 1.00 90.94 100 TYR A O 1
ATOM 789 N N . ALA A 1 101 ? 0.754 -5.585 -3.875 1.00 89.12 101 ALA A N 1
ATOM 790 C CA . ALA A 1 101 ? 1.655 -6.675 -4.223 1.00 89.12 101 ALA A CA 1
ATOM 791 C C . ALA A 1 101 ? 1.496 -7.119 -5.694 1.00 89.12 101 ALA A C 1
ATOM 793 O O . ALA A 1 101 ? 2.501 -7.380 -6.352 1.00 89.12 101 ALA A O 1
ATOM 794 N N . GLU A 1 102 ? 0.272 -7.143 -6.235 1.00 87.19 102 GLU A N 1
ATOM 795 C CA . GLU A 1 102 ? -0.013 -7.462 -7.647 1.00 87.19 102 GLU A CA 1
ATOM 796 C C . GLU A 1 102 ? 0.564 -6.434 -8.620 1.00 87.19 102 GLU A C 1
ATOM 798 O O . GLU A 1 102 ? 1.092 -6.797 -9.671 1.00 87.19 102 GLU A O 1
ATOM 803 N N . TYR A 1 103 ? 0.395 -5.150 -8.304 1.00 86.69 103 TYR A N 1
ATOM 804 C CA . TYR A 1 103 ? 0.650 -4.062 -9.243 1.00 86.69 103 TYR A CA 1
ATOM 805 C C . TYR A 1 103 ? 2.101 -3.601 -9.227 1.00 86.69 103 TYR A C 1
ATOM 807 O O . TYR A 1 103 ? 2.708 -3.459 -10.287 1.00 86.69 103 TYR A O 1
ATOM 815 N N . ASP A 1 104 ? 2.665 -3.421 -8.033 1.00 83.25 104 ASP A N 1
ATOM 816 C CA . ASP A 1 104 ? 3.974 -2.787 -7.869 1.00 83.25 104 ASP A CA 1
ATOM 817 C C . ASP A 1 104 ? 5.002 -3.727 -7.213 1.00 83.25 104 ASP A C 1
ATOM 819 O O . ASP A 1 104 ? 6.129 -3.310 -6.947 1.00 83.25 104 ASP A O 1
ATOM 823 N N . HIS A 1 105 ? 4.633 -4.985 -6.921 1.00 81.62 105 HIS A N 1
ATOM 824 C CA . HIS A 1 105 ? 5.442 -5.918 -6.118 1.00 81.62 105 HIS A CA 1
ATOM 825 C C . HIS A 1 105 ? 5.920 -5.295 -4.797 1.00 81.62 105 HIS A C 1
ATOM 827 O O . HIS A 1 105 ? 7.016 -5.565 -4.302 1.00 81.62 105 HIS A O 1
ATOM 833 N N . GLY A 1 106 ? 5.091 -4.410 -4.245 1.00 79.62 106 GLY A N 1
ATOM 834 C CA . GLY A 1 106 ? 5.433 -3.609 -3.089 1.00 79.62 106 GLY A CA 1
ATOM 835 C C . GLY A 1 106 ? 5.498 -4.433 -1.812 1.00 79.62 106 GLY A C 1
ATOM 836 O O . GLY A 1 106 ? 4.663 -5.305 -1.573 1.00 79.62 106 GLY A O 1
ATOM 837 N N . SER A 1 107 ? 6.477 -4.136 -0.959 1.00 84.56 107 SER A N 1
ATOM 838 C CA . SER A 1 107 ? 6.676 -4.903 0.274 1.00 84.56 107 SER A CA 1
ATOM 839 C C . SER A 1 107 ? 5.994 -4.285 1.475 1.00 84.56 107 SER A C 1
ATOM 841 O O . SER A 1 107 ? 5.458 -5.026 2.286 1.00 84.56 107 SER A O 1
ATOM 843 N N . VAL A 1 108 ? 5.988 -2.958 1.627 1.00 90.88 108 VAL A N 1
ATOM 844 C CA . VAL A 1 108 ? 5.412 -2.314 2.818 1.00 90.88 108 VAL A CA 1
ATOM 845 C C . VAL A 1 108 ? 4.353 -1.293 2.433 1.00 90.88 108 VAL A C 1
ATOM 847 O O . VAL A 1 108 ? 4.634 -0.342 1.704 1.00 90.88 108 VAL A O 1
ATOM 850 N N . LEU A 1 109 ? 3.140 -1.460 2.963 1.00 93.06 109 LEU A N 1
ATOM 851 C CA . LEU A 1 109 ? 2.056 -0.489 2.825 1.00 93.06 109 LEU A CA 1
ATOM 852 C C . LEU A 1 109 ? 1.538 -0.088 4.201 1.00 93.06 109 LEU A C 1
ATOM 854 O O . LEU A 1 109 ? 1.006 -0.904 4.952 1.00 93.06 109 LEU A O 1
ATOM 858 N N . ILE A 1 110 ? 1.639 1.199 4.510 1.00 94.75 110 ILE A N 1
ATOM 859 C CA . ILE A 1 110 ? 1.086 1.791 5.725 1.00 94.75 110 ILE A CA 1
ATOM 860 C C . ILE A 1 110 ? -0.176 2.557 5.341 1.00 94.75 110 ILE A C 1
ATOM 862 O O . ILE A 1 110 ? -0.135 3.493 4.549 1.00 94.75 110 ILE A O 1
ATOM 866 N N . ILE A 1 111 ? -1.313 2.193 5.924 1.00 96.06 111 ILE A N 1
ATOM 867 C CA . ILE A 1 111 ? -2.607 2.827 5.673 1.00 96.06 111 ILE A CA 1
ATOM 868 C C . ILE A 1 111 ? -2.984 3.663 6.892 1.00 96.06 111 ILE A C 1
ATOM 870 O O . ILE A 1 111 ? -3.198 3.143 7.992 1.00 96.06 111 ILE A O 1
ATOM 874 N N . VAL A 1 112 ? -3.121 4.971 6.691 1.00 96.00 112 VAL A N 1
ATOM 875 C CA . VAL A 1 112 ? -3.495 5.928 7.737 1.00 96.00 112 VAL A CA 1
ATOM 876 C C . VAL A 1 112 ? -4.711 6.738 7.323 1.00 96.00 112 VAL A C 1
ATOM 878 O O . VAL A 1 112 ? -4.908 7.059 6.156 1.00 96.00 112 VAL A O 1
ATOM 881 N N . TYR A 1 113 ? -5.528 7.122 8.294 1.00 95.50 113 TYR A N 1
ATOM 882 C CA . TYR A 1 113 ? -6.574 8.119 8.113 1.00 95.50 113 TYR A CA 1
ATOM 883 C C . TYR A 1 113 ? -6.212 9.375 8.903 1.00 95.50 113 TYR A C 1
ATOM 885 O O . TYR A 1 113 ? -5.889 9.295 10.087 1.00 95.50 113 TYR A O 1
ATOM 893 N N . VAL A 1 114 ? -6.282 10.545 8.270 1.00 92.81 114 VAL A N 1
ATOM 894 C CA . VAL A 1 114 ? -6.098 11.827 8.962 1.00 92.81 114 VAL A CA 1
ATOM 895 C C . VAL A 1 114 ? -7.460 12.455 9.171 1.00 92.81 114 VAL A C 1
ATOM 897 O O . VAL A 1 114 ? -8.145 12.802 8.210 1.00 92.81 114 VAL A O 1
ATOM 900 N N . ASN A 1 115 ? -7.858 12.624 10.431 1.00 89.81 115 ASN A N 1
ATOM 901 C CA . ASN A 1 115 ? -9.120 13.281 10.734 1.00 89.81 115 ASN A CA 1
ATOM 902 C C . ASN A 1 115 ? -9.035 14.763 10.312 1.00 89.81 115 ASN A C 1
ATOM 904 O O . ASN A 1 115 ? -8.213 15.497 10.864 1.00 89.81 115 ASN A O 1
ATOM 908 N N . PRO A 1 116 ? -9.883 15.238 9.381 1.00 88.44 116 PRO A N 1
ATOM 909 C CA . PRO A 1 116 ? -9.786 16.596 8.848 1.00 88.44 116 PRO A CA 1
ATOM 910 C C . PRO A 1 116 ? -10.140 17.680 9.874 1.00 88.44 116 PRO A C 1
ATOM 912 O O . PRO A 1 116 ? -9.783 18.834 9.677 1.00 88.44 116 PRO A O 1
ATOM 915 N N . GLN A 1 117 ? -10.840 17.331 10.957 1.00 91.12 117 GLN A N 1
ATOM 916 C CA . GLN A 1 117 ? -11.238 18.273 12.006 1.00 91.12 117 GLN A CA 1
ATOM 917 C C . GLN A 1 117 ? -10.163 18.424 13.084 1.00 91.12 117 GLN A C 1
ATOM 919 O O . GLN A 1 117 ? -9.963 19.513 13.611 1.00 91.12 117 GLN A O 1
ATOM 924 N N . THR A 1 118 ? -9.493 17.327 13.446 1.00 92.06 118 THR A N 1
ATOM 925 C CA . THR A 1 118 ? -8.530 17.305 14.563 1.00 92.06 118 THR A CA 1
ATOM 926 C C . THR A 1 118 ? -7.077 17.225 14.111 1.00 92.06 118 THR A C 1
ATOM 928 O O . THR A 1 118 ? -6.183 17.323 14.948 1.00 92.06 118 THR A O 1
ATOM 931 N N . HIS A 1 119 ? -6.835 17.000 12.816 1.00 90.81 119 HIS A N 1
ATOM 932 C CA . HIS A 1 119 ? -5.529 16.716 12.214 1.00 90.81 119 HIS A CA 1
ATOM 933 C C . HIS A 1 119 ? -4.767 15.545 12.853 1.00 90.81 119 HIS A C 1
ATOM 935 O O . HIS A 1 119 ? -3.585 15.343 12.576 1.00 90.81 119 HIS A O 1
ATOM 941 N N . LYS A 1 120 ? -5.432 14.739 13.689 1.00 90.62 120 LYS A N 1
ATOM 942 C CA . LYS A 1 120 ? -4.831 13.547 14.281 1.00 90.62 120 LYS A CA 1
ATOM 943 C C . LYS A 1 120 ? -4.782 12.432 13.247 1.00 90.62 120 LYS A C 1
ATOM 945 O O . LYS A 1 120 ? -5.781 12.155 12.578 1.00 90.62 120 LYS A O 1
ATOM 950 N N . GLN A 1 121 ? -3.619 11.798 13.149 1.00 90.31 121 GLN A N 1
ATOM 951 C CA . GLN A 1 121 ? -3.435 10.591 12.359 1.00 90.31 121 GLN A CA 1
ATOM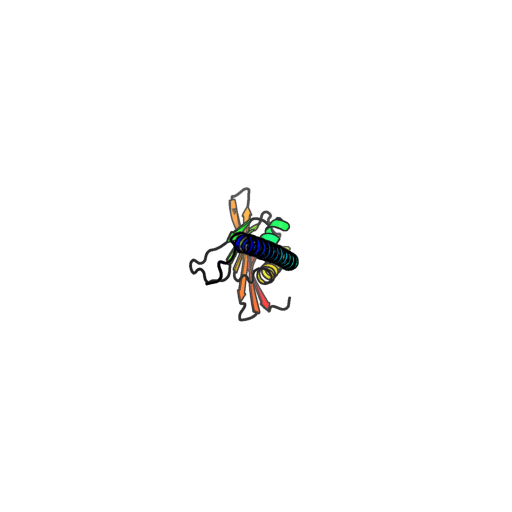 952 C C . GLN A 1 121 ? -3.952 9.388 13.143 1.00 90.31 121 GLN A C 1
ATOM 954 O O . GLN A 1 121 ? -3.699 9.256 14.341 1.00 90.31 121 GLN A O 1
ATOM 959 N N . GLN A 1 122 ? -4.677 8.521 12.457 1.00 92.50 122 GLN A N 1
ATOM 960 C CA . GLN A 1 122 ? -5.181 7.269 12.980 1.00 92.50 122 GLN A CA 1
ATOM 961 C C . GLN A 1 122 ? -4.643 6.135 12.100 1.00 92.50 122 GLN A C 1
ATOM 963 O O . GLN A 1 122 ? -5.005 6.076 10.920 1.00 92.50 122 GLN A O 1
ATOM 968 N N . PRO A 1 123 ? -3.793 5.241 12.634 1.00 93.69 123 PRO A N 1
ATOM 969 C CA . PRO A 1 123 ? -3.353 4.072 11.889 1.00 93.69 123 PRO A CA 1
ATOM 970 C C . PRO A 1 123 ? -4.551 3.152 11.636 1.00 93.69 123 PRO A C 1
ATOM 972 O O . PRO A 1 123 ? -5.372 2.920 12.529 1.00 93.69 123 PRO A O 1
ATOM 975 N N . ILE A 1 124 ? -4.673 2.667 10.403 1.00 95.75 124 ILE A N 1
ATOM 976 C CA . ILE A 1 124 ? -5.724 1.734 9.988 1.00 95.75 124 ILE A CA 1
ATOM 977 C C . ILE A 1 124 ? -5.128 0.347 9.823 1.00 95.75 124 ILE A C 1
ATOM 979 O O . ILE A 1 124 ? -5.643 -0.604 10.408 1.00 95.75 124 ILE A O 1
ATOM 983 N N . ALA A 1 125 ? -4.045 0.235 9.059 1.00 96.81 125 ALA A N 1
ATOM 984 C CA . ALA A 1 125 ? -3.336 -1.018 8.891 1.00 96.81 125 ALA A CA 1
ATOM 985 C C . ALA A 1 125 ? -1.892 -0.797 8.441 1.00 96.81 125 ALA A C 1
ATOM 987 O O . ALA A 1 125 ? -1.554 0.251 7.898 1.00 96.81 125 ALA A O 1
ATOM 988 N N . GLU A 1 126 ? -1.072 -1.815 8.638 1.00 95.19 126 GLU A N 1
ATOM 989 C CA . GLU A 1 126 ? 0.274 -1.935 8.093 1.00 95.19 126 GLU A CA 1
ATOM 990 C C . GLU A 1 126 ? 0.407 -3.325 7.482 1.00 95.19 126 GLU A C 1
ATOM 992 O O . GLU A 1 126 ? 0.031 -4.311 8.121 1.00 95.19 126 GLU A O 1
ATOM 997 N N . SER A 1 127 ? 0.905 -3.409 6.253 1.00 94.69 127 SER A N 1
ATOM 998 C CA . SER A 1 127 ? 1.156 -4.672 5.576 1.00 94.69 127 SER A CA 1
ATOM 999 C C . SER A 1 127 ? 2.628 -4.840 5.239 1.00 94.69 127 SER A C 1
ATOM 1001 O O . SER A 1 127 ? 3.299 -3.880 4.865 1.00 94.69 127 SER A O 1
ATOM 1003 N N . HIS A 1 128 ? 3.090 -6.081 5.322 1.00 93.25 128 HIS A N 1
ATOM 1004 C CA . HIS A 1 128 ? 4.401 -6.529 4.895 1.00 93.25 128 HIS A CA 1
ATOM 1005 C C . HIS A 1 128 ? 4.244 -7.754 3.990 1.00 93.25 128 HIS A C 1
ATOM 1007 O O . HIS A 1 128 ? 3.743 -8.788 4.433 1.00 93.25 128 HIS A O 1
ATOM 1013 N N . TYR A 1 129 ? 4.649 -7.637 2.732 1.00 91.31 129 TYR A N 1
ATOM 1014 C CA . TYR A 1 129 ? 4.674 -8.731 1.773 1.00 91.31 129 TYR A CA 1
ATOM 1015 C C . TYR A 1 129 ? 6.110 -9.225 1.577 1.00 91.31 129 TYR A C 1
ATOM 1017 O O . TYR A 1 129 ? 6.996 -8.473 1.163 1.00 91.31 129 TYR A O 1
ATOM 1025 N N . ASP A 1 130 ? 6.322 -10.501 1.890 1.00 90.06 130 ASP A N 1
ATOM 1026 C CA . ASP A 1 130 ? 7.567 -11.232 1.669 1.00 90.06 130 ASP A CA 1
ATOM 1027 C C . ASP A 1 130 ? 7.456 -12.004 0.348 1.00 90.06 130 ASP A C 1
ATOM 1029 O O . ASP A 1 130 ? 6.860 -13.085 0.289 1.00 90.06 130 ASP A O 1
ATOM 1033 N N . ASP A 1 131 ? 8.044 -11.446 -0.711 1.00 85.94 131 ASP A N 1
ATOM 1034 C CA . ASP A 1 131 ? 8.048 -12.040 -2.053 1.00 85.94 131 ASP A CA 1
ATOM 1035 C C . ASP A 1 131 ? 8.847 -13.354 -2.127 1.00 85.94 131 ASP A C 1
ATOM 1037 O O . ASP A 1 131 ? 8.556 -14.229 -2.941 1.00 85.94 131 ASP A O 1
ATOM 1041 N N . ALA A 1 132 ? 9.823 -13.562 -1.237 1.00 88.25 132 ALA A N 1
ATOM 1042 C CA . ALA A 1 132 ? 10.590 -14.805 -1.213 1.00 88.25 132 ALA A CA 1
ATOM 1043 C C . ALA A 1 132 ? 9.770 -15.964 -0.630 1.00 88.25 132 ALA A C 1
ATOM 1045 O O . ALA A 1 132 ? 9.919 -17.114 -1.051 1.00 88.25 132 ALA A O 1
ATOM 1046 N N . ARG A 1 133 ? 8.909 -15.674 0.352 1.00 90.69 133 ARG A N 1
ATOM 1047 C CA . ARG A 1 133 ? 8.047 -16.669 1.011 1.00 90.69 133 ARG A CA 1
ATOM 1048 C C . ARG A 1 133 ? 6.613 -16.670 0.512 1.00 90.69 133 ARG A C 1
ATOM 1050 O O . ARG A 1 133 ? 5.853 -17.526 0.959 1.00 90.69 133 ARG A O 1
ATOM 1057 N N . LYS A 1 134 ? 6.245 -15.746 -0.376 1.00 90.69 134 LYS A N 1
ATOM 1058 C CA . LYS A 1 134 ? 4.876 -15.569 -0.876 1.00 90.69 134 LYS A CA 1
ATOM 1059 C C . LYS A 1 134 ? 3.876 -15.409 0.265 1.00 90.69 134 LYS A C 1
ATOM 1061 O O . LYS A 1 134 ? 2.858 -16.095 0.344 1.00 90.69 134 LYS A O 1
ATOM 1066 N N . GLN A 1 135 ? 4.223 -14.551 1.222 1.00 93.81 135 GLN A N 1
ATOM 1067 C CA . GLN A 1 135 ? 3.449 -14.342 2.444 1.00 93.81 135 GLN A CA 1
ATOM 1068 C C . GLN A 1 135 ? 3.130 -12.869 2.647 1.00 93.81 135 GLN A C 1
ATOM 1070 O O . GLN A 1 135 ? 4.018 -12.023 2.634 1.00 93.81 135 GLN A O 1
ATOM 1075 N N . LEU A 1 136 ? 1.855 -12.593 2.902 1.00 93.44 136 LEU A N 1
ATOM 1076 C CA . LEU A 1 136 ? 1.365 -11.303 3.340 1.00 93.44 136 LEU A CA 1
ATOM 1077 C C . LEU A 1 136 ? 1.112 -11.340 4.847 1.00 93.44 136 LEU A C 1
ATOM 1079 O O . LEU A 1 136 ? 0.288 -12.114 5.336 1.00 93.44 136 LEU A O 1
ATOM 1083 N N . GLN A 1 137 ? 1.781 -10.460 5.576 1.00 96.19 137 GLN A N 1
ATOM 1084 C CA . GLN A 1 137 ? 1.486 -10.159 6.967 1.00 96.19 137 GLN A CA 1
ATOM 1085 C C . GLN A 1 137 ? 0.794 -8.801 7.047 1.00 96.19 137 GLN A C 1
ATOM 1087 O O . GLN A 1 137 ? 1.322 -7.797 6.584 1.00 96.19 137 GLN A O 1
ATOM 1092 N N . LEU A 1 138 ? -0.376 -8.751 7.669 1.00 95.69 138 LEU A N 1
ATOM 1093 C CA . LEU A 1 138 ? -1.171 -7.544 7.838 1.00 95.69 138 LEU A CA 1
ATOM 1094 C C . LEU A 1 138 ? -1.466 -7.329 9.323 1.00 95.69 138 LEU A C 1
ATOM 1096 O O . LEU A 1 138 ? -1.938 -8.230 10.013 1.00 95.69 138 LEU A O 1
ATOM 1100 N N . THR A 1 139 ? -1.233 -6.120 9.819 1.00 97.38 139 THR A N 1
ATOM 1101 C CA . THR A 1 139 ? -1.622 -5.686 11.164 1.00 97.38 139 THR A CA 1
ATOM 1102 C C . THR A 1 139 ? -2.666 -4.589 11.045 1.00 97.38 139 THR A C 1
ATOM 1104 O O . THR A 1 139 ? -2.371 -3.485 10.605 1.00 97.38 139 THR A O 1
ATOM 1107 N N . VAL A 1 140 ? -3.899 -4.877 11.450 1.00 96.94 140 VAL A N 1
ATOM 1108 C CA . VAL A 1 140 ? -5.039 -3.954 11.395 1.00 96.94 140 VAL A CA 1
ATOM 1109 C C . VAL A 1 140 ? -5.253 -3.340 12.772 1.00 96.94 140 VAL A C 1
ATOM 1111 O O . VAL A 1 140 ? -5.295 -4.062 13.765 1.00 96.94 140 VAL A O 1
ATOM 1114 N N . THR A 1 141 ? -5.422 -2.021 12.843 1.00 96.06 141 THR A N 1
ATOM 1115 C CA . THR A 1 141 ? -5.711 -1.288 14.084 1.00 96.06 141 THR A CA 1
ATOM 1116 C C . THR A 1 141 ? -7.161 -0.806 14.094 1.00 96.06 141 THR A C 1
ATOM 1118 O O . THR A 1 141 ? -7.615 -0.106 13.183 1.00 96.06 141 THR A O 1
ATOM 1121 N N . PHE A 1 142 ? -7.910 -1.157 15.138 1.00 93.62 142 PHE A N 1
ATOM 1122 C CA . PHE A 1 142 ? -9.305 -0.753 15.336 1.00 93.62 142 PHE A CA 1
ATOM 1123 C C . PHE A 1 142 ? -9.423 0.551 16.128 1.00 93.62 142 PHE A C 1
ATOM 1125 O O . PHE A 1 142 ? -8.476 1.007 16.766 1.00 93.62 142 PHE A O 1
ATOM 1132 N N . SER A 1 143 ? -10.599 1.185 16.088 1.00 90.06 143 SER A N 1
ATOM 1133 C CA . SER A 1 143 ? -10.840 2.447 16.807 1.00 90.06 143 SER A CA 1
ATOM 1134 C C . SER A 1 143 ? -10.749 2.300 18.331 1.00 90.06 143 SER A C 1
ATOM 1136 O O . SER A 1 143 ? -10.439 3.269 19.019 1.00 90.06 143 SER A O 1
ATOM 1138 N N . SER A 1 144 ? -10.947 1.084 18.848 1.00 90.38 144 SER A N 1
ATOM 1139 C CA . SER A 1 144 ? -10.752 0.729 20.257 1.00 90.38 144 SER A CA 1
ATOM 1140 C C . SER A 1 144 ? -9.282 0.701 20.696 1.00 90.38 144 SER A C 1
ATOM 1142 O O . SER A 1 144 ? -9.013 0.590 21.889 1.00 90.38 144 SER A O 1
ATOM 1144 N N . GLY A 1 145 ? -8.333 0.764 19.755 1.00 89.19 145 GLY A N 1
ATOM 1145 C CA . GLY A 1 145 ? -6.906 0.545 20.002 1.00 89.19 145 GLY A CA 1
ATOM 1146 C C . GLY A 1 145 ? -6.492 -0.930 19.975 1.00 89.19 145 GLY A C 1
ATOM 1147 O O . GLY A 1 145 ? -5.305 -1.226 20.076 1.00 89.19 145 GLY A O 1
ATOM 1148 N N . GLN A 1 146 ? -7.439 -1.858 19.809 1.00 93.12 146 GLN A N 1
ATOM 1149 C CA . GLN A 1 146 ? -7.125 -3.265 19.573 1.00 93.12 146 GLN A CA 1
ATOM 1150 C C . GLN A 1 146 ? -6.467 -3.440 18.201 1.00 93.12 146 GLN A C 1
ATOM 1152 O O . GLN A 1 146 ? -6.861 -2.793 17.229 1.00 93.12 146 GLN A O 1
ATOM 1157 N N . THR A 1 147 ? -5.509 -4.359 18.116 1.00 95.25 147 THR A N 1
ATOM 1158 C CA . THR A 1 147 ? -4.907 -4.783 16.854 1.00 95.25 147 THR A CA 1
ATOM 1159 C C . THR A 1 147 ? -5.294 -6.219 16.519 1.00 95.25 147 THR A C 1
ATOM 1161 O O . THR A 1 147 ? -5.532 -7.047 17.402 1.00 95.25 147 THR A O 1
ATOM 1164 N N . GLN A 1 148 ? -5.374 -6.518 15.228 1.00 95.62 148 GLN A N 1
ATOM 11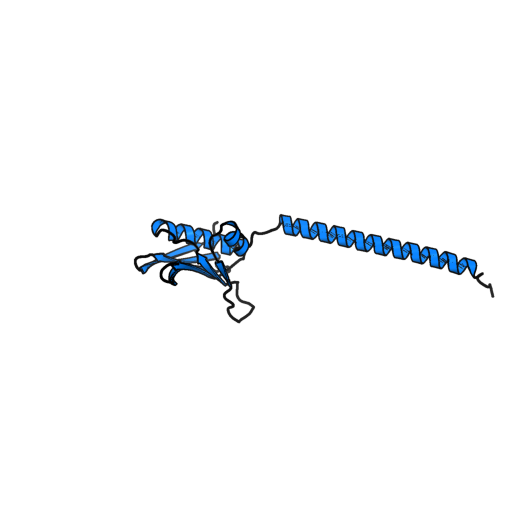65 C CA . GLN A 1 148 ? -5.546 -7.866 14.704 1.00 95.62 148 GLN A CA 1
ATOM 1166 C C . GLN A 1 148 ? -4.467 -8.127 13.665 1.00 95.62 148 GLN A C 1
ATOM 1168 O O . GLN A 1 148 ? -4.298 -7.343 12.735 1.00 95.62 148 GLN A O 1
ATOM 1173 N N . GLN A 1 149 ? -3.763 -9.242 13.826 1.00 96.38 149 GLN A N 1
ATOM 1174 C CA . GLN A 1 149 ? -2.815 -9.726 12.834 1.00 96.38 149 GLN A CA 1
ATOM 1175 C C . GLN A 1 149 ? -3.487 -10.757 11.932 1.00 96.38 149 GLN A C 1
ATOM 1177 O O . GLN A 1 149 ? -4.208 -11.637 12.407 1.00 96.38 149 GLN A O 1
ATOM 1182 N N . ILE A 1 150 ? -3.251 -10.629 10.635 1.00 94.88 150 ILE A N 1
ATOM 1183 C CA . ILE A 1 150 ? -3.724 -11.520 9.582 1.00 94.88 150 ILE A CA 1
ATOM 1184 C C . ILE A 1 150 ? -2.481 -11.942 8.804 1.00 94.88 150 ILE A C 1
ATOM 1186 O O . ILE A 1 150 ? -1.729 -11.092 8.339 1.00 94.88 150 ILE A O 1
ATOM 1190 N N . ASN A 1 151 ? -2.247 -13.247 8.707 1.00 94.56 151 ASN A N 1
ATOM 1191 C CA . ASN A 1 151 ? -1.151 -13.804 7.925 1.00 94.56 151 ASN A CA 1
ATOM 1192 C C . ASN A 1 151 ? -1.759 -14.673 6.832 1.00 94.56 151 ASN A C 1
ATOM 1194 O O . ASN A 1 151 ? -2.456 -15.644 7.135 1.00 94.56 151 ASN A O 1
ATOM 1198 N N . GLU A 1 152 ? -1.492 -14.327 5.583 1.00 93.31 152 GLU A N 1
ATOM 1199 C CA . GLU A 1 152 ? -2.012 -15.013 4.408 1.00 93.31 152 GLU A CA 1
ATOM 1200 C C . GLU A 1 152 ? -0.864 -15.456 3.507 1.00 93.31 152 GLU A C 1
ATOM 1202 O O . GLU A 1 152 ? 0.152 -14.776 3.372 1.00 93.31 152 GLU A O 1
ATOM 1207 N N . HIS A 1 153 ? -1.020 -16.624 2.894 1.00 92.19 153 HIS A N 1
ATOM 1208 C CA . HIS A 1 153 ? -0.147 -17.055 1.809 1.00 92.19 153 HIS A CA 1
ATOM 1209 C C . HIS A 1 153 ? -0.752 -16.587 0.484 1.00 92.19 153 HIS A C 1
ATOM 1211 O O . HIS A 1 153 ? -1.978 -16.621 0.346 1.00 92.19 153 HIS A O 1
ATOM 1217 N N . GLU A 1 154 ? 0.083 -16.160 -0.462 1.00 86.81 154 GLU A N 1
ATOM 1218 C CA . GLU A 1 154 ? -0.354 -15.726 -1.793 1.00 86.81 154 GLU A CA 1
ATOM 1219 C C . GLU A 1 154 ? -1.062 -16.889 -2.504 1.00 86.81 154 GLU A C 1
ATOM 1221 O O . GLU A 1 154 ? -0.439 -17.872 -2.899 1.00 86.81 154 GLU A O 1
ATOM 1226 N N . ASN A 1 155 ? -2.387 -16.797 -2.600 1.00 81.81 155 ASN A N 1
ATOM 1227 C CA . ASN A 1 155 ? -3.256 -17.748 -3.303 1.00 81.81 155 ASN A CA 1
ATOM 1228 C C . ASN A 1 155 ? -4.338 -17.010 -4.120 1.00 81.81 155 ASN A C 1
ATOM 1230 O O . ASN A 1 155 ? -5.365 -17.608 -4.453 1.00 81.81 155 ASN A O 1
ATOM 1234 N N . TRP A 1 156 ? -4.147 -15.709 -4.340 1.00 77.62 156 TRP A N 1
ATOM 1235 C CA . TRP A 1 156 ? -5.058 -14.797 -5.028 1.00 77.62 156 TRP A CA 1
ATOM 1236 C C . TRP A 1 156 ? -4.594 -14.536 -6.462 1.00 77.62 156 TRP A C 1
ATOM 1238 O O . TRP A 1 156 ? -3.378 -14.679 -6.726 1.00 77.62 156 TRP A O 1
#

Radius of gyration: 28.7 Å; chains: 1; bounding box: 60×36×90 Å

Organism: NCBI:txid471514

Foldseek 3Di:
DDPPPVVVVVVVVVVVVVVVVVVVVVVVVVVVVVVVVVVVVCVVVCLPALQNVCVVVVQDDKDWDDPVPVPDFTAIEAEGPDDDAQVCLVVVVVVSVLSNCRRRVGAKYWYWYQDPVPRDIDTAKIWGADPVQQKIWMWGAGPVRDIDIDIDHPPD

pLDDT: mean 82.32, std 15.31, range [41.69, 97.38]

Sequence (156 aa):
MTEVS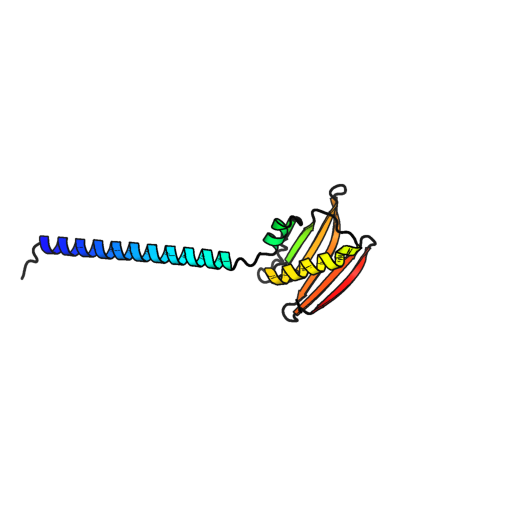PKRRTTRTQIYIVIVALLIVAATGYVYVYMRQAARTAAANHQQTFDEYVLTHKLGKLAEIDTGTGIDPMSYILTLTKSVPDNQRAAFATDLAHRYAEYDHGSVLIIVYVNPQTHKQQPIAESHYDDARKQLQLTVTFSSGQTQQINEHENW

Secondary structure (DSSP, 8-state):
-----HHHHHHHHHHHHHHHHHHHHHHHHHHHHHHHHHHHHHHHT----HHHHHHHTT-EEEEE---SSSSSPPEEEEEESSPPPHHHHHHHHHHHHHHHHHHH--SEEEEEEE-TTT--EEEEEEEEEETTTTEEEEEEE-TTS-EEEEEEES--